Protein AF-A0A9D1QCT9-F1 (afdb_monomer)

Organism: NCBI:txid2838745

Solvent-accessible surface area (backbone atoms only — not comparable to full-atom values): 9697 Å² total; per-residue (Å²): 134,89,80,90,82,89,80,90,85,82,89,80,86,89,90,73,98,69,86,77,75,85,70,70,78,58,44,69,51,46,34,28,30,42,76,47,63,84,86,52,61,85,50,70,47,55,39,48,53,50,54,48,53,54,50,50,36,40,77,70,67,64,41,28,24,65,92,75,74,41,50,42,76,39,74,28,89,36,69,68,56,31,51,51,51,52,49,51,55,48,52,52,50,51,56,54,52,73,73,50,63,58,37,57,54,49,50,50,35,34,69,74,63,78,41,79,48,88,58,70,52,70,44,70,38,36,42,32,38,27,39,52,96,84,57,44,79,77,50,74,46,82,46,75,38,50,50,58,30,80,92,58,80,75,77,78,82,130

Radius of gyration: 25.36 Å; Cα contacts (8 Å, |Δi|>4): 209; chains: 1; bounding box: 91×31×54 Å

pLDDT: mean 81.99, std 21.11, range [30.98, 98.31]

Foldseek 3Di:
DDDDDDDDDDDDDDDDPDDDPPPVQFDKWWKWWAWACPPKDPDQQSVLLVVVLRVVCVVVVRTQDVVNVGIDMDGDNHPVRRVVVLVVVNVVSVVVVVPDQSQVVQLVCLVVVVTADDAWDKIKIKTFMFIDPVTDTDDIDIDMHTYGHPPDDDPDDD

Nearest PDB structures (foldseek):
  2iqi-assembly6_F  TM=5.804E-01  e=1.315E+00  Xanthomonas campestris pv. campestris
  2iqi-assembly8_H  TM=5.805E-01  e=2.018E+00  Xanthomonas campestris pv. campestris
  4j3o-assembly1_C  TM=3.193E-01  e=2.424E+00  Escherichia coli K-12
  8tbq-assembly2_Q  TM=4.579E-01  e=9.891E+00  Homo sapiens

Mean predicted aligned error: 10.73 Å

Structure (mmCIF, N/CA/C/O backbone):
data_AF-A0A9D1QCT9-F1
#
_entry.id   AF-A0A9D1QCT9-F1
#
loop_
_atom_site.group_PDB
_atom_site.id
_atom_site.type_symbol
_atom_site.label_atom_id
_atom_site.label_alt_id
_atom_site.label_comp_id
_atom_site.label_asym_id
_atom_site.label_entity_id
_atom_site.label_seq_id
_atom_site.pdbx_PDB_ins_code
_atom_site.Cartn_x
_atom_site.Cartn_y
_atom_site.Cartn_z
_atom_site.occupancy
_atom_site.B_iso_or_equiv
_atom_site.auth_seq_id
_atom_site.auth_comp_id
_atom_site.auth_asym_id
_atom_site.auth_atom_id
_atom_site.pdbx_PDB_model_num
ATOM 1 N N . MET A 1 1 ? 66.673 3.197 2.186 1.00 30.98 1 MET A N 1
ATOM 2 C CA . MET A 1 1 ? 66.710 3.596 0.761 1.00 30.98 1 MET A CA 1
ATOM 3 C C . MET A 1 1 ? 65.903 2.597 -0.054 1.00 30.98 1 MET A C 1
ATOM 5 O O . MET A 1 1 ? 66.243 1.434 0.039 1.00 30.98 1 MET A O 1
ATOM 9 N N . LYS A 1 2 ? 64.923 3.092 -0.838 1.00 32.22 2 LYS A N 1
ATOM 10 C CA . LYS A 1 2 ? 64.609 2.729 -2.246 1.00 32.22 2 LYS A CA 1
ATOM 11 C C . LYS A 1 2 ? 64.247 1.251 -2.549 1.00 32.22 2 LYS A C 1
ATOM 13 O O . LYS A 1 2 ? 64.941 0.361 -2.115 1.00 32.22 2 LYS A O 1
ATOM 18 N N . LYS A 1 3 ? 63.276 0.882 -3.387 1.00 34.78 3 LYS A N 1
ATOM 19 C CA . LYS A 1 3 ? 62.331 1.551 -4.297 1.00 34.78 3 LYS A CA 1
ATOM 20 C C . LYS A 1 3 ? 61.367 0.451 -4.797 1.00 34.78 3 LYS A C 1
ATOM 22 O O . LYS A 1 3 ? 61.758 -0.706 -4.889 1.00 34.78 3 LYS A O 1
ATOM 27 N N . LYS A 1 4 ? 60.147 0.852 -5.161 1.00 46.12 4 LYS A N 1
ATOM 28 C CA . LYS A 1 4 ? 59.175 0.102 -5.978 1.00 46.12 4 LYS A CA 1
ATOM 29 C C . LYS A 1 4 ? 59.805 -0.384 -7.296 1.00 46.12 4 LYS A C 1
ATOM 31 O O . LYS A 1 4 ? 60.599 0.378 -7.846 1.00 46.12 4 LYS A O 1
ATOM 36 N N . LEU A 1 5 ? 59.355 -1.515 -7.856 1.00 38.47 5 LEU A N 1
ATOM 37 C CA . LEU A 1 5 ? 59.224 -1.678 -9.314 1.00 38.47 5 LEU A CA 1
ATOM 38 C C . LEU A 1 5 ? 58.356 -2.881 -9.730 1.00 38.47 5 LEU A C 1
ATOM 40 O O . LEU A 1 5 ? 58.541 -4.002 -9.271 1.00 38.47 5 LEU A O 1
ATOM 44 N N . LEU A 1 6 ? 57.409 -2.552 -10.608 1.00 43.53 6 LEU A N 1
ATOM 45 C CA . LEU A 1 6 ? 56.547 -3.380 -11.450 1.00 43.53 6 LEU A CA 1
ATOM 46 C C . LEU A 1 6 ? 57.363 -4.266 -12.415 1.00 43.53 6 LEU A C 1
ATOM 48 O O . LEU A 1 6 ? 58.373 -3.807 -12.944 1.00 43.53 6 LEU A O 1
ATOM 52 N N . ALA A 1 7 ? 56.837 -5.444 -12.756 1.00 35.84 7 ALA A N 1
ATOM 53 C CA . ALA A 1 7 ? 57.102 -6.152 -14.016 1.00 35.84 7 ALA A CA 1
ATOM 54 C C . ALA A 1 7 ? 55.835 -6.965 -14.358 1.00 35.84 7 ALA A C 1
ATOM 56 O O . ALA A 1 7 ? 55.437 -7.832 -13.589 1.00 35.84 7 ALA A O 1
ATOM 57 N N . CYS A 1 8 ? 54.996 -6.509 -15.291 1.00 33.91 8 CYS A N 1
ATOM 58 C CA . CYS A 1 8 ? 55.047 -6.814 -16.729 1.00 33.91 8 CYS A CA 1
ATOM 59 C C . CYS A 1 8 ? 54.945 -8.316 -17.041 1.00 33.91 8 CYS A C 1
ATOM 61 O O . CYS A 1 8 ? 55.959 -8.999 -17.117 1.00 33.91 8 CYS A O 1
ATOM 63 N N . PHE A 1 9 ? 53.726 -8.782 -17.333 1.00 32.72 9 PHE A N 1
ATOM 64 C CA . PHE A 1 9 ? 53.500 -9.907 -18.240 1.00 32.72 9 PHE A CA 1
ATOM 65 C C . PHE A 1 9 ? 52.564 -9.447 -19.359 1.00 32.72 9 PHE A C 1
ATOM 67 O O . PHE A 1 9 ? 51.383 -9.191 -19.151 1.00 32.72 9 PHE A O 1
ATOM 74 N N . ALA A 1 10 ? 53.142 -9.317 -20.545 1.00 44.34 10 ALA A N 1
ATOM 75 C CA . ALA A 1 10 ? 52.457 -9.407 -21.824 1.00 44.34 10 ALA A CA 1
ATOM 76 C C . ALA A 1 10 ? 53.077 -10.598 -22.576 1.00 44.34 10 ALA A C 1
ATOM 78 O O . ALA A 1 10 ? 54.165 -11.025 -22.189 1.00 44.34 10 ALA A O 1
ATOM 79 N N . VAL A 1 11 ? 52.413 -11.046 -23.655 1.00 40.91 11 VAL A N 1
ATOM 80 C CA . VAL A 1 11 ? 52.647 -12.244 -24.509 1.00 40.91 11 VAL A CA 1
ATOM 81 C C . VAL A 1 11 ? 51.654 -13.354 -24.116 1.00 40.91 11 VAL A C 1
ATOM 83 O O . VAL A 1 11 ? 51.712 -13.842 -22.999 1.00 40.91 11 VAL A O 1
ATOM 86 N N . MET A 1 12 ? 50.677 -13.801 -24.916 1.00 33.66 12 MET A N 1
ATOM 87 C CA . MET A 1 12 ? 50.464 -13.835 -26.377 1.00 33.66 12 MET A CA 1
ATOM 88 C C . MET A 1 12 ? 48.969 -14.192 -26.591 1.00 33.66 12 MET A C 1
ATOM 90 O O . MET A 1 12 ? 48.468 -15.096 -25.934 1.00 33.66 12 MET A O 1
ATOM 94 N N . ALA A 1 13 ? 48.155 -13.399 -27.285 1.00 35.94 13 ALA A N 1
ATOM 95 C CA . ALA A 1 13 ? 47.870 -13.460 -28.725 1.00 35.94 13 ALA A CA 1
ATOM 96 C C . ALA A 1 13 ? 47.306 -14.801 -29.266 1.00 35.94 13 ALA A C 1
ATOM 98 O O . ALA A 1 13 ? 48.028 -15.776 -29.433 1.00 35.94 13 ALA A O 1
ATOM 99 N N . ALA A 1 14 ? 46.031 -14.714 -29.671 1.00 40.56 14 ALA A N 1
ATOM 100 C CA . ALA A 1 14 ? 45.407 -15.343 -30.840 1.00 40.56 14 ALA A CA 1
ATOM 101 C C . ALA A 1 14 ? 45.146 -16.862 -30.844 1.00 40.56 14 ALA A C 1
ATOM 103 O O . ALA A 1 14 ? 45.869 -17.623 -31.473 1.00 40.56 14 ALA A O 1
ATOM 104 N N . ALA A 1 15 ? 43.990 -17.260 -30.302 1.00 33.75 15 ALA A N 1
ATOM 105 C CA . ALA A 1 15 ? 43.112 -18.254 -30.931 1.00 33.75 15 ALA A CA 1
ATOM 106 C C . ALA A 1 15 ? 41.737 -18.238 -30.249 1.00 33.75 15 ALA A C 1
ATOM 108 O O . ALA A 1 15 ? 41.527 -18.966 -29.289 1.00 33.75 15 ALA A O 1
ATOM 109 N N . LEU A 1 16 ? 40.843 -17.362 -30.718 1.00 39.84 16 LEU A N 1
ATOM 110 C CA . LEU A 1 16 ? 39.387 -17.569 -30.829 1.00 39.84 16 LEU A CA 1
ATOM 111 C C . LEU A 1 16 ? 38.739 -16.249 -31.278 1.00 39.84 16 LEU A C 1
ATOM 113 O O . LEU A 1 16 ? 37.996 -15.595 -30.556 1.00 39.84 16 LEU A O 1
ATOM 117 N N . PHE A 1 17 ? 39.017 -15.855 -32.524 1.00 43.25 17 PHE A N 1
ATOM 118 C CA . PHE A 1 17 ? 38.023 -15.109 -33.294 1.00 43.25 17 PHE A CA 1
ATOM 119 C C . PHE A 1 17 ? 36.908 -16.100 -33.630 1.00 43.25 17 PHE A C 1
ATOM 121 O O . PHE A 1 17 ? 36.942 -16.781 -34.650 1.00 43.25 17 PHE A O 1
ATOM 128 N N . GL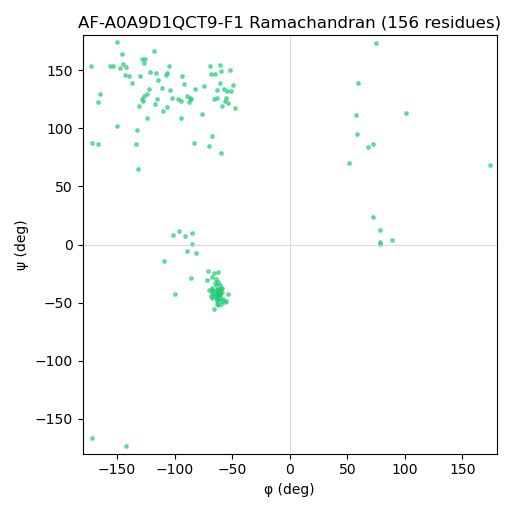Y A 1 18 ? 35.979 -16.253 -32.694 1.00 40.38 18 GLY A N 1
ATOM 129 C CA . GLY A 1 18 ? 34.886 -17.203 -32.785 1.00 40.38 18 GLY A CA 1
ATOM 130 C C . GLY A 1 18 ? 33.905 -16.981 -31.647 1.00 40.38 18 GLY A C 1
ATOM 131 O O . GLY A 1 18 ? 34.013 -17.626 -30.616 1.00 40.38 18 GLY A O 1
ATOM 132 N N . MET A 1 19 ? 32.944 -16.086 -31.884 1.00 42.50 19 MET A N 1
ATOM 133 C CA . MET A 1 19 ? 31.673 -15.983 -31.160 1.00 42.50 19 MET A CA 1
ATOM 134 C C . MET A 1 19 ? 31.737 -15.530 -29.692 1.00 42.50 19 MET A C 1
ATOM 136 O O . MET A 1 19 ? 31.564 -16.320 -28.776 1.00 42.50 19 MET A O 1
ATOM 140 N N . THR A 1 20 ? 31.779 -14.219 -29.473 1.00 47.72 20 THR A N 1
ATOM 141 C CA . THR A 1 20 ? 30.916 -13.612 -28.451 1.00 47.72 20 THR A CA 1
ATOM 142 C C . THR A 1 20 ? 30.290 -12.401 -29.110 1.00 47.72 20 THR A C 1
ATOM 144 O O . THR A 1 20 ? 30.947 -11.375 -29.285 1.00 47.72 20 THR A O 1
ATOM 147 N N . GLY A 1 21 ? 29.053 -12.549 -29.589 1.00 41.56 21 GLY A N 1
ATOM 148 C CA . GLY A 1 21 ? 28.268 -11.386 -29.967 1.00 41.56 21 GLY A CA 1
ATOM 149 C C . GLY A 1 21 ? 28.334 -10.385 -28.821 1.00 41.56 21 GLY A C 1
ATOM 150 O O . GLY A 1 21 ? 28.254 -10.782 -27.657 1.00 41.56 21 GLY A O 1
ATOM 151 N N . CYS A 1 22 ? 28.510 -9.106 -29.143 1.00 49.75 22 CYS A N 1
ATOM 152 C CA . CYS A 1 22 ? 28.081 -8.038 -28.258 1.00 49.75 22 CYS A CA 1
ATOM 153 C C . CYS A 1 22 ? 26.571 -8.212 -28.079 1.00 49.75 22 CYS A C 1
ATOM 155 O O . CYS A 1 22 ? 25.776 -7.565 -28.750 1.00 49.75 22 CYS A O 1
ATOM 157 N N . SER A 1 23 ? 26.164 -9.152 -27.231 1.00 50.69 23 SER A N 1
ATOM 158 C CA . SER A 1 23 ? 24.924 -8.980 -26.515 1.00 50.69 23 SER A CA 1
ATOM 159 C C . SER A 1 23 ? 25.256 -7.815 -25.599 1.00 50.69 23 SER A C 1
ATOM 161 O O . SER A 1 23 ? 25.928 -8.005 -24.589 1.00 50.69 23 SER A O 1
ATOM 163 N N . GLU A 1 24 ? 24.949 -6.593 -26.041 1.00 60.81 24 GLU A N 1
ATOM 164 C CA . GLU A 1 24 ? 24.846 -5.478 -25.109 1.00 60.81 24 GLU A CA 1
ATOM 165 C C . GLU A 1 24 ? 23.984 -6.002 -23.961 1.00 60.81 24 GLU A C 1
ATOM 167 O O . GLU A 1 24 ? 22.868 -6.482 -24.194 1.00 60.81 24 GLU A O 1
ATOM 172 N N . GLU A 1 25 ? 24.554 -6.058 -22.754 1.00 66.38 25 GLU A N 1
ATOM 173 C CA . GLU A 1 25 ? 23.761 -6.367 -21.572 1.00 66.38 25 GLU A CA 1
ATOM 174 C C . GLU A 1 25 ? 22.608 -5.374 -21.566 1.00 66.38 25 GLU A C 1
ATOM 176 O O . GLU A 1 25 ? 22.813 -4.157 -21.622 1.00 66.38 25 GLU A O 1
ATOM 181 N N . LYS A 1 26 ? 21.388 -5.902 -21.586 1.00 73.19 26 LYS A N 1
ATOM 182 C CA . LYS A 1 26 ? 20.205 -5.062 -21.555 1.00 73.19 26 LYS A CA 1
ATOM 183 C C . LYS A 1 26 ? 20.222 -4.249 -20.263 1.00 73.19 26 LYS A C 1
ATOM 185 O O . LYS A 1 26 ? 20.547 -4.793 -19.203 1.00 73.19 26 LYS A O 1
ATOM 190 N N . PRO A 1 27 ? 19.858 -2.962 -20.311 1.00 83.31 27 PRO A N 1
ATOM 191 C CA . PRO A 1 27 ? 19.785 -2.165 -19.103 1.00 83.31 27 PRO A CA 1
ATOM 192 C C . PRO A 1 27 ? 18.722 -2.732 -18.160 1.00 83.31 27 PRO A C 1
ATOM 194 O O . PRO A 1 27 ? 17.582 -3.002 -18.555 1.00 83.31 27 PRO A O 1
ATOM 197 N N . PHE A 1 28 ? 19.094 -2.868 -16.888 1.00 86.56 28 PHE A N 1
ATOM 198 C CA . PHE A 1 28 ? 18.186 -3.253 -15.815 1.00 86.56 28 PHE A CA 1
ATOM 199 C C . PHE A 1 28 ? 17.831 -2.050 -14.936 1.00 86.56 28 PHE A C 1
ATOM 201 O O . PHE A 1 28 ? 18.582 -1.080 -14.819 1.00 86.56 28 PHE A O 1
ATOM 208 N N . SER A 1 29 ? 16.667 -2.098 -14.298 1.00 90.75 29 SER A N 1
ATOM 209 C CA . SER A 1 29 ? 16.233 -1.101 -13.319 1.00 90.75 29 SER A CA 1
ATOM 210 C C . SER A 1 29 ? 15.462 -1.760 -12.178 1.00 90.75 29 SER A C 1
ATOM 212 O O . SER A 1 29 ? 14.769 -2.760 -12.370 1.00 90.75 29 SER A O 1
ATOM 214 N N . ILE A 1 30 ? 15.618 -1.202 -10.975 1.00 91.50 30 ILE A N 1
ATOM 215 C CA . ILE A 1 30 ? 14.953 -1.668 -9.754 1.00 91.50 30 ILE A CA 1
ATOM 216 C C . ILE A 1 30 ? 13.812 -0.709 -9.430 1.00 91.50 30 ILE A C 1
ATOM 218 O O . ILE A 1 30 ? 14.016 0.505 -9.401 1.00 91.50 30 ILE A O 1
ATOM 222 N N . TYR A 1 31 ? 12.642 -1.262 -9.135 1.00 93.81 31 TYR A N 1
ATOM 223 C CA . TYR A 1 31 ? 11.435 -0.533 -8.778 1.00 93.81 31 TYR A CA 1
ATOM 224 C C . TYR A 1 31 ? 10.838 -1.062 -7.483 1.00 93.81 31 TYR A C 1
ATOM 226 O O . TYR A 1 31 ? 11.109 -2.188 -7.054 1.00 93.81 31 TYR A O 1
ATOM 234 N N . GLN A 1 32 ? 10.009 -0.236 -6.857 1.00 94.12 32 GLN A N 1
ATOM 235 C CA . GLN A 1 32 ? 9.292 -0.593 -5.646 1.00 94.12 32 GLN A CA 1
ATOM 236 C C . GLN A 1 32 ? 7.852 -0.103 -5.719 1.00 94.12 32 GLN A C 1
ATOM 238 O O . GLN A 1 32 ? 7.596 1.018 -6.152 1.00 94.12 32 GLN A O 1
ATOM 243 N N . LEU A 1 33 ? 6.934 -0.941 -5.249 1.00 94.12 33 LEU A N 1
ATOM 244 C CA . LEU A 1 33 ? 5.567 -0.569 -4.914 1.00 94.12 33 LEU A CA 1
ATOM 245 C C . LEU A 1 33 ? 5.461 -0.553 -3.398 1.00 94.12 33 LEU A C 1
ATOM 247 O O . LEU A 1 33 ? 5.692 -1.582 -2.758 1.00 94.12 33 LEU A O 1
ATOM 251 N N . ALA A 1 34 ? 5.156 0.598 -2.814 1.00 92.38 34 ALA A N 1
ATOM 252 C CA . ALA A 1 34 ? 5.145 0.745 -1.366 1.00 92.38 34 ALA A CA 1
ATOM 253 C C . ALA A 1 34 ? 4.051 1.698 -0.897 1.00 92.38 34 ALA A C 1
ATOM 255 O O . ALA A 1 34 ? 3.607 2.577 -1.633 1.00 92.38 34 ALA A O 1
ATOM 256 N N . VAL A 1 35 ? 3.636 1.505 0.351 1.00 91.88 35 VAL A N 1
ATOM 257 C CA . VAL A 1 35 ? 2.781 2.452 1.058 1.00 91.88 35 VAL A CA 1
ATOM 258 C C . VAL A 1 35 ? 3.674 3.493 1.723 1.00 91.88 35 VAL A C 1
ATOM 260 O O . VAL A 1 35 ? 4.577 3.139 2.482 1.00 91.88 35 VAL A O 1
ATOM 263 N N . ASP A 1 36 ? 3.415 4.763 1.445 1.00 89.88 36 ASP A N 1
ATOM 264 C CA . ASP A 1 36 ? 4.011 5.882 2.154 1.00 89.88 36 ASP A CA 1
ATOM 265 C C . ASP A 1 36 ? 3.081 6.323 3.280 1.00 89.88 36 ASP A C 1
ATOM 267 O O . ASP A 1 36 ? 2.006 6.889 3.058 1.00 89.88 36 ASP A O 1
ATOM 271 N N . MET A 1 37 ? 3.521 6.028 4.496 1.00 82.25 37 MET A N 1
ATOM 272 C CA . MET A 1 37 ? 2.847 6.379 5.740 1.00 82.25 37 MET A CA 1
ATOM 273 C C . MET A 1 37 ? 3.484 7.593 6.423 1.00 82.25 37 MET A C 1
ATOM 275 O O . MET A 1 37 ? 3.138 7.914 7.562 1.00 82.25 37 MET A O 1
ATOM 279 N N . THR A 1 38 ? 4.431 8.269 5.762 1.00 79.94 38 THR A N 1
ATOM 280 C CA . THR A 1 38 ? 5.040 9.477 6.315 1.00 79.94 38 THR A CA 1
ATOM 281 C C . THR A 1 38 ? 3.974 10.563 6.472 1.00 79.94 38 THR A C 1
ATOM 283 O O . THR A 1 38 ? 3.223 10.879 5.554 1.00 79.94 38 THR A O 1
ATOM 286 N N . GLY A 1 39 ? 3.858 11.106 7.686 1.00 72.88 39 GLY A N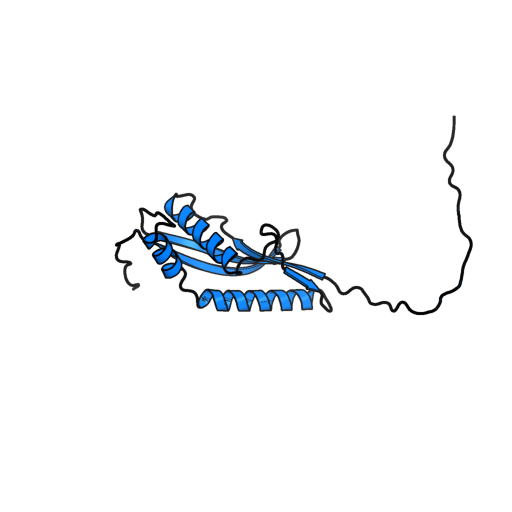 1
ATOM 287 C CA . GLY A 1 39 ? 2.842 12.110 8.016 1.00 72.88 39 GLY A CA 1
ATOM 288 C C . GLY A 1 39 ? 1.502 11.558 8.513 1.00 72.88 39 GLY A C 1
ATOM 289 O O . GLY A 1 39 ? 0.607 12.358 8.787 1.00 72.88 39 GLY A O 1
ATOM 290 N N . LEU A 1 40 ? 1.352 10.239 8.690 1.00 82.31 40 LEU A N 1
ATOM 291 C CA . LEU A 1 40 ? 0.204 9.700 9.423 1.00 82.31 40 LEU A CA 1
ATOM 292 C C . LEU A 1 40 ? 0.234 10.120 10.897 1.00 82.31 40 LEU A C 1
ATOM 294 O O . LEU A 1 40 ? 1.293 10.276 11.508 1.00 82.31 40 LEU A O 1
ATOM 298 N N . SER A 1 41 ? -0.962 10.305 11.462 1.00 79.25 41 SER A 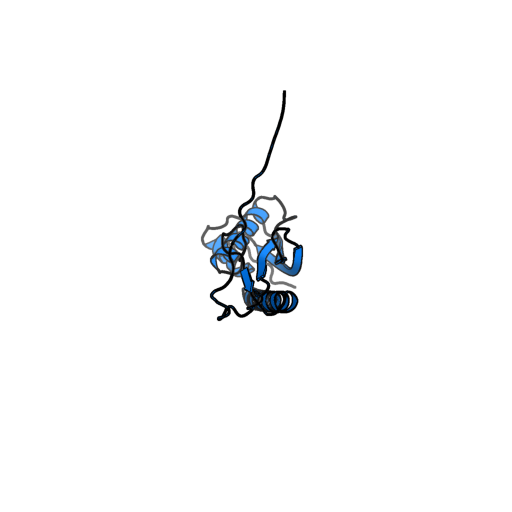N 1
ATOM 299 C CA . SER A 1 41 ? -1.132 10.590 12.886 1.00 79.25 41 SER A CA 1
ATOM 300 C C . SER A 1 41 ? -0.504 9.484 13.730 1.00 79.25 41 SER A C 1
ATOM 302 O O . SER A 1 41 ? -0.767 8.307 13.502 1.00 79.25 41 SER A O 1
ATOM 304 N N . THR A 1 42 ? 0.263 9.873 14.747 1.00 82.44 42 THR A N 1
ATOM 305 C CA . THR A 1 42 ? 0.844 8.950 15.732 1.00 82.44 42 THR A CA 1
ATOM 306 C C . THR A 1 42 ? -0.122 8.625 16.874 1.00 82.44 42 THR A C 1
ATOM 308 O O . THR A 1 42 ? 0.305 8.094 17.895 1.00 82.44 42 THR A O 1
ATOM 311 N N . ALA A 1 43 ? -1.397 9.015 16.764 1.00 88.69 43 ALA A N 1
ATOM 312 C CA . ALA A 1 43 ? -2.421 8.603 17.717 1.00 88.69 43 ALA A CA 1
ATOM 313 C C . ALA A 1 43 ? -2.692 7.096 17.586 1.00 88.69 43 ALA A C 1
ATOM 315 O O . ALA A 1 43 ? -2.633 6.554 16.481 1.00 88.69 43 ALA A O 1
ATOM 316 N N . ASP A 1 44 ? -3.020 6.450 18.706 1.00 92.06 44 ASP A N 1
ATOM 317 C CA . ASP A 1 44 ? -3.080 4.986 18.807 1.00 92.06 44 ASP A CA 1
ATOM 318 C C . ASP A 1 44 ? -4.017 4.351 17.765 1.00 92.06 44 ASP A C 1
ATOM 320 O O . ASP A 1 44 ? -3.597 3.452 17.037 1.00 92.06 44 ASP A O 1
ATOM 324 N N . ASP A 1 45 ? -5.248 4.859 17.625 1.00 95.12 45 ASP A N 1
ATOM 325 C CA . ASP A 1 45 ? -6.239 4.304 16.692 1.00 95.12 45 ASP A CA 1
ATOM 326 C C . ASP A 1 45 ? -5.825 4.458 15.206 1.00 95.12 45 ASP A C 1
ATOM 328 O O . ASP A 1 45 ? -5.729 3.436 14.518 1.00 95.12 45 ASP A O 1
ATOM 332 N N . PRO A 1 46 ? -5.515 5.669 14.675 1.00 93.62 46 PRO A N 1
ATOM 333 C CA . PRO A 1 46 ? -4.981 5.816 13.318 1.00 93.62 46 PRO A CA 1
ATOM 334 C C . PRO A 1 46 ? -3.744 4.959 13.051 1.00 93.62 46 PRO A C 1
ATOM 336 O O . PRO A 1 46 ? -3.637 4.357 11.984 1.00 93.62 46 PRO A O 1
ATOM 339 N N . GLN A 1 47 ? -2.811 4.892 14.005 1.00 93.19 47 GLN A N 1
ATOM 340 C CA . GLN A 1 47 ? -1.573 4.139 13.841 1.00 93.19 47 GLN A CA 1
ATOM 341 C C . GLN A 1 47 ? -1.836 2.628 13.785 1.00 93.19 47 GLN A C 1
ATOM 343 O O . GLN A 1 47 ? -1.223 1.933 12.971 1.00 93.19 47 GLN A O 1
ATOM 348 N N . ALA A 1 48 ? -2.752 2.112 14.611 1.00 94.75 48 ALA A N 1
ATOM 349 C CA . ALA A 1 48 ? -3.152 0.708 14.592 1.00 94.75 48 ALA A CA 1
ATOM 350 C C . ALA A 1 48 ? -3.795 0.326 13.251 1.00 94.75 48 ALA A C 1
ATOM 352 O O . ALA A 1 48 ? -3.389 -0.659 12.630 1.00 94.75 48 ALA A O 1
ATOM 353 N N . VAL A 1 49 ? -4.732 1.146 12.764 1.00 96.25 49 VAL A N 1
ATOM 354 C CA . VAL A 1 49 ? -5.391 0.937 11.464 1.00 96.25 49 VAL A CA 1
ATOM 355 C C . VAL A 1 49 ? -4.380 1.019 10.322 1.00 96.25 49 VAL A C 1
ATOM 357 O O . VAL A 1 49 ? -4.380 0.171 9.432 1.00 96.25 49 VAL A O 1
ATOM 360 N N . ALA A 1 50 ? -3.473 1.994 10.362 1.00 95.06 50 ALA A N 1
ATOM 361 C CA . ALA A 1 50 ? -2.427 2.156 9.363 1.00 95.06 50 ALA A CA 1
ATOM 362 C C . ALA A 1 50 ? -1.514 0.923 9.280 1.00 95.06 50 ALA A C 1
ATOM 364 O O . ALA A 1 50 ? -1.335 0.344 8.206 1.00 95.06 50 ALA A O 1
ATOM 365 N N . ASN A 1 51 ? -0.994 0.471 10.421 1.00 93.75 51 ASN A N 1
ATOM 366 C CA . ASN A 1 51 ? -0.141 -0.714 10.483 1.00 93.75 51 ASN A CA 1
ATOM 367 C C . ASN A 1 51 ? -0.862 -1.957 9.946 1.00 93.75 51 ASN A C 1
ATOM 369 O O . ASN A 1 51 ? -0.264 -2.738 9.202 1.00 93.75 51 ASN A O 1
ATOM 373 N N . TYR A 1 52 ? -2.149 -2.115 10.276 1.00 96.44 52 TYR A N 1
ATOM 374 C CA . TYR A 1 52 ? -2.958 -3.215 9.765 1.00 96.44 52 TYR A CA 1
ATOM 375 C C . TYR A 1 52 ? -3.102 -3.166 8.244 1.00 96.44 52 TYR A C 1
ATOM 377 O O . TYR A 1 52 ? -2.785 -4.142 7.567 1.00 96.44 52 TYR A O 1
ATOM 385 N N . VAL A 1 53 ? -3.521 -2.024 7.688 1.00 96.44 53 VAL A N 1
ATOM 386 C CA . VAL A 1 53 ? -3.719 -1.868 6.240 1.00 96.44 53 VAL A CA 1
ATOM 387 C C . VAL A 1 53 ? -2.410 -2.093 5.480 1.00 96.44 53 VAL A C 1
ATOM 389 O O . VAL A 1 53 ? -2.406 -2.811 4.481 1.00 96.44 53 VAL A O 1
ATOM 392 N N . ALA A 1 54 ? -1.284 -1.561 5.965 1.00 93.19 54 ALA A N 1
ATOM 393 C CA . ALA A 1 54 ? 0.024 -1.790 5.351 1.00 93.19 54 ALA A CA 1
ATOM 394 C C . ALA A 1 54 ? 0.418 -3.279 5.363 1.00 93.19 54 ALA A C 1
ATOM 396 O O . ALA A 1 54 ? 0.882 -3.804 4.347 1.00 93.19 54 ALA A O 1
ATOM 397 N N . GLY A 1 55 ? 0.191 -3.975 6.482 1.00 93.88 55 GLY A N 1
ATOM 398 C CA . GLY A 1 55 ? 0.429 -5.415 6.602 1.00 93.88 55 GLY A CA 1
ATOM 399 C C . GLY A 1 55 ? -0.483 -6.242 5.695 1.00 93.88 55 GLY A C 1
ATOM 400 O O . GLY A 1 55 ? -0.017 -7.143 4.998 1.00 93.88 55 GLY A O 1
ATOM 401 N N . TRP A 1 56 ? -1.769 -5.898 5.630 1.00 96.62 56 TRP A N 1
ATOM 402 C CA . TRP A 1 56 ? -2.727 -6.530 4.728 1.00 96.62 56 TRP A CA 1
ATOM 403 C C . TRP A 1 56 ? -2.316 -6.341 3.262 1.00 96.62 56 TRP A C 1
ATOM 405 O O . TRP A 1 56 ? -2.274 -7.313 2.506 1.00 96.62 56 TRP A O 1
ATOM 415 N N . MET A 1 57 ? -1.936 -5.122 2.864 1.00 95.44 57 MET A N 1
ATOM 416 C CA . MET A 1 57 ? -1.471 -4.825 1.505 1.00 95.44 57 MET A CA 1
ATOM 417 C C . MET A 1 57 ? -0.199 -5.602 1.153 1.00 95.44 57 MET A C 1
ATOM 419 O O . MET A 1 57 ? -0.066 -6.091 0.029 1.00 95.44 57 MET A O 1
ATOM 423 N N . LEU A 1 58 ? 0.722 -5.754 2.106 1.00 93.31 58 LEU A N 1
ATOM 424 C CA . LEU A 1 58 ? 1.914 -6.579 1.936 1.00 93.31 58 LEU A CA 1
ATOM 425 C C . LEU A 1 58 ? 1.557 -8.055 1.724 1.00 93.31 58 LEU A C 1
ATOM 427 O O . LEU A 1 58 ? 1.980 -8.649 0.733 1.00 93.31 58 LEU A O 1
ATOM 431 N N . ASN A 1 59 ? 0.727 -8.622 2.598 1.00 93.62 59 ASN A N 1
ATOM 432 C CA . ASN A 1 59 ? 0.342 -10.034 2.545 1.00 93.62 59 ASN A CA 1
ATOM 433 C C . ASN A 1 59 ? -0.489 -10.390 1.302 1.00 93.62 59 ASN A C 1
ATOM 435 O O . ASN A 1 59 ? -0.472 -11.537 0.863 1.00 93.62 59 ASN A O 1
ATOM 439 N N . ASN A 1 60 ? -1.178 -9.413 0.707 1.00 94.44 60 ASN A N 1
ATOM 440 C CA . ASN A 1 60 ? -1.968 -9.586 -0.516 1.00 94.44 60 ASN A CA 1
ATOM 441 C C . ASN A 1 60 ? -1.210 -9.181 -1.797 1.00 94.44 60 ASN A C 1
ATOM 443 O O . ASN A 1 60 ? -1.803 -9.079 -2.871 1.00 94.44 60 ASN A O 1
ATOM 447 N N . GLY A 1 61 ? 0.108 -8.962 -1.717 1.00 92.94 61 GLY A N 1
ATOM 448 C CA . GLY A 1 61 ? 0.953 -8.736 -2.894 1.00 92.94 61 GLY A CA 1
ATOM 449 C C . GLY A 1 61 ? 0.761 -7.372 -3.564 1.00 92.94 61 GLY A C 1
ATOM 450 O O . GLY A 1 61 ? 1.046 -7.224 -4.756 1.00 92.94 61 GLY A O 1
ATOM 451 N N . TYR A 1 62 ? 0.273 -6.375 -2.822 1.00 94.62 62 TYR A N 1
ATOM 452 C CA . TYR A 1 62 ? 0.244 -4.982 -3.268 1.00 94.62 62 TYR A CA 1
ATOM 453 C C . TYR A 1 62 ? 1.561 -4.260 -2.968 1.00 94.62 62 TYR A C 1
ATOM 455 O O . TYR A 1 62 ? 1.941 -3.361 -3.712 1.00 94.62 62 TYR A O 1
ATOM 463 N N . VAL A 1 63 ? 2.294 -4.654 -1.925 1.00 92.94 63 VAL A N 1
ATOM 464 C CA . VAL A 1 63 ? 3.623 -4.096 -1.624 1.00 92.94 63 VAL A CA 1
ATOM 465 C C . VAL A 1 63 ? 4.709 -5.010 -2.185 1.00 92.94 63 VAL A C 1
ATOM 467 O O . VAL A 1 63 ? 4.762 -6.197 -1.876 1.00 92.94 63 VAL A O 1
ATOM 470 N N . MET A 1 64 ? 5.591 -4.437 -2.999 1.00 91.12 64 MET A N 1
ATOM 471 C CA . MET A 1 64 ? 6.761 -5.086 -3.592 1.00 91.12 64 MET A CA 1
ATOM 472 C C . MET A 1 64 ? 7.943 -4.143 -3.401 1.00 91.12 64 MET A C 1
ATOM 474 O O . MET A 1 64 ? 8.200 -3.276 -4.234 1.00 91.12 64 MET A O 1
ATOM 478 N N . SER A 1 65 ? 8.607 -4.230 -2.253 1.00 83.56 65 SER A N 1
ATOM 479 C CA . SER A 1 65 ? 9.688 -3.317 -1.881 1.00 83.56 65 SER A CA 1
ATOM 480 C C . SER A 1 65 ? 10.952 -4.079 -1.506 1.00 83.56 65 SER A C 1
ATOM 482 O O . SER A 1 65 ? 10.901 -5.238 -1.084 1.00 83.56 65 SER A O 1
ATOM 484 N N . GLY A 1 66 ? 12.101 -3.406 -1.625 1.00 73.19 66 GLY A N 1
ATOM 485 C CA . GLY A 1 66 ? 13.3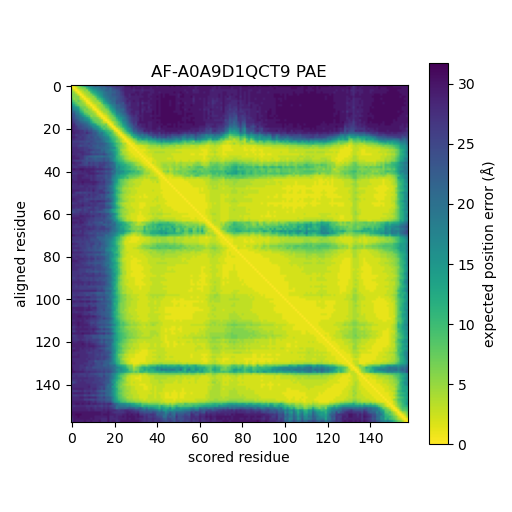84 -3.968 -1.198 1.00 73.19 66 GLY A CA 1
ATOM 486 C C . GLY A 1 66 ? 13.401 -4.282 0.300 1.00 73.19 66 GLY A C 1
ATOM 487 O O . GLY A 1 66 ? 13.934 -5.310 0.707 1.00 73.19 66 GLY A O 1
ATOM 488 N N . ASN A 1 67 ? 12.729 -3.456 1.108 1.00 70.94 67 ASN A N 1
ATOM 489 C CA . ASN A 1 67 ? 12.607 -3.647 2.558 1.00 70.94 67 ASN A CA 1
ATOM 490 C C . ASN A 1 67 ? 11.761 -4.874 2.932 1.00 70.94 67 ASN A C 1
ATOM 492 O O . ASN A 1 67 ? 11.978 -5.466 3.983 1.00 70.94 67 ASN A O 1
ATOM 496 N N . ALA A 1 68 ? 10.820 -5.265 2.071 1.00 68.50 68 ALA A N 1
ATOM 497 C CA . ALA A 1 68 ? 10.018 -6.477 2.222 1.00 68.50 68 ALA A CA 1
ATOM 498 C C . ALA A 1 68 ? 10.646 -7.709 1.537 1.00 68.50 68 ALA A C 1
ATOM 500 O O . ALA A 1 68 ? 10.008 -8.755 1.443 1.00 68.50 68 ALA A O 1
ATOM 501 N N . GLY A 1 69 ? 11.878 -7.589 1.028 1.00 69.38 69 GLY A N 1
ATOM 502 C CA . GLY A 1 69 ? 12.613 -8.674 0.373 1.00 69.38 69 GLY A CA 1
ATOM 503 C C . GLY A 1 69 ? 12.202 -8.964 -1.073 1.00 69.38 69 GLY A C 1
ATOM 504 O O . GLY A 1 69 ? 12.780 -9.861 -1.678 1.00 69.38 69 GLY A O 1
ATOM 505 N N . ASN A 1 70 ? 11.262 -8.202 -1.644 1.00 77.75 70 ASN A N 1
ATOM 506 C CA . ASN A 1 70 ? 10.698 -8.445 -2.976 1.00 77.75 70 ASN A CA 1
ATOM 507 C C . ASN A 1 70 ? 10.684 -7.162 -3.831 1.00 77.75 70 ASN A C 1
ATOM 509 O O . ASN A 1 70 ? 9.605 -6.649 -4.144 1.00 77.75 70 ASN A O 1
ATOM 513 N N . PRO A 1 71 ? 11.849 -6.591 -4.195 1.00 82.75 71 PRO A N 1
ATOM 514 C CA . PRO A 1 71 ? 11.885 -5.489 -5.147 1.00 82.75 71 PRO A CA 1
ATOM 515 C C . PRO A 1 71 ? 11.509 -5.976 -6.553 1.00 82.75 71 PRO A C 1
ATOM 517 O O . PRO A 1 71 ? 11.733 -7.132 -6.914 1.00 82.75 71 PRO A O 1
ATOM 520 N N . ILE A 1 72 ? 10.983 -5.073 -7.374 1.00 90.88 72 ILE A N 1
ATOM 521 C CA . ILE A 1 72 ? 10.696 -5.352 -8.781 1.00 90.88 72 ILE A CA 1
ATOM 522 C C . ILE A 1 72 ? 11.972 -5.098 -9.579 1.00 90.88 72 ILE A C 1
ATOM 524 O O . ILE A 1 72 ? 12.533 -4.006 -9.522 1.00 90.88 72 ILE A O 1
ATOM 528 N N . VAL A 1 73 ? 12.425 -6.087 -10.343 1.00 91.56 73 VAL A N 1
ATOM 529 C CA . VAL A 1 73 ? 13.574 -5.955 -11.247 1.00 91.56 73 VAL A CA 1
ATOM 530 C C . VAL A 1 73 ? 13.075 -6.119 -12.675 1.00 91.56 73 VAL A C 1
ATOM 532 O O . VAL A 1 73 ? 12.419 -7.111 -12.984 1.00 91.56 73 VAL A O 1
ATOM 535 N N . ILE A 1 74 ? 13.363 -5.140 -13.533 1.00 92.31 74 ILE A N 1
ATOM 536 C CA . ILE A 1 74 ? 12.963 -5.155 -14.944 1.00 92.31 74 ILE A CA 1
ATOM 537 C C . ILE A 1 74 ? 14.207 -4.994 -15.808 1.00 92.31 74 ILE A C 1
ATOM 539 O O . ILE A 1 74 ? 15.002 -4.080 -15.592 1.00 92.31 74 ILE A O 1
ATOM 543 N N . GLU A 1 75 ? 14.348 -5.884 -16.786 1.00 92.94 75 GLU A N 1
ATOM 544 C CA . GLU A 1 75 ? 15.381 -5.861 -17.818 1.00 92.94 75 GLU A CA 1
ATOM 545 C C . GLU A 1 75 ? 14.697 -5.699 -19.182 1.00 92.94 75 GLU A C 1
ATOM 547 O O . GLU A 1 75 ? 13.851 -6.508 -19.574 1.00 92.94 75 GLU A O 1
ATOM 552 N N . GLY A 1 76 ? 15.037 -4.635 -19.903 1.00 89.38 76 GLY A N 1
ATOM 553 C CA . GLY A 1 76 ? 14.341 -4.219 -21.121 1.00 89.38 76 GLY A CA 1
ATOM 554 C C . GLY A 1 76 ? 15.297 -3.692 -22.179 1.00 89.38 76 GLY A C 1
ATOM 555 O O . GLY A 1 76 ? 16.508 -3.809 -22.051 1.00 89.38 76 GLY A O 1
ATOM 556 N N . ALA A 1 77 ? 14.755 -3.163 -23.276 1.00 89.25 77 ALA A N 1
ATOM 557 C CA . ALA A 1 77 ? 15.582 -2.645 -24.369 1.00 89.25 77 ALA A CA 1
ATOM 558 C C . ALA A 1 77 ? 16.371 -1.393 -23.953 1.00 89.25 77 ALA A C 1
ATOM 560 O O . ALA A 1 77 ? 17.535 -1.246 -24.310 1.00 89.25 77 ALA A O 1
ATOM 561 N N . ASP A 1 78 ? 15.730 -0.521 -23.178 1.00 91.12 78 ASP A N 1
ATOM 562 C CA . ASP A 1 78 ? 16.293 0.695 -22.611 1.00 91.12 78 ASP A CA 1
ATOM 563 C C . ASP A 1 78 ? 15.608 1.028 -21.270 1.00 91.12 78 ASP A C 1
ATOM 565 O O . ASP A 1 78 ? 14.658 0.366 -20.839 1.00 91.12 78 ASP A O 1
ATOM 569 N N . GLU A 1 79 ? 16.106 2.059 -20.588 1.00 90.00 79 GLU A N 1
ATOM 570 C CA . GLU A 1 79 ? 15.565 2.516 -19.305 1.00 90.00 79 GLU A CA 1
ATOM 571 C C . GLU A 1 79 ? 14.110 3.013 -19.416 1.00 90.00 79 GLU A C 1
ATOM 573 O O . GLU A 1 79 ? 13.318 2.804 -18.496 1.00 90.00 79 GLU A O 1
ATOM 578 N N . ALA A 1 80 ? 13.725 3.602 -20.551 1.00 92.56 80 ALA A N 1
ATOM 579 C CA . ALA A 1 80 ? 12.362 4.082 -20.770 1.00 92.56 80 ALA A CA 1
ATOM 580 C C . ALA A 1 80 ? 11.369 2.915 -20.908 1.00 92.56 80 ALA A C 1
ATOM 582 O O . ALA A 1 80 ? 10.271 2.959 -20.351 1.00 92.56 80 ALA A O 1
ATOM 583 N N . ALA A 1 81 ? 11.765 1.835 -21.584 1.00 93.69 81 ALA A N 1
ATOM 584 C CA . ALA A 1 81 ? 10.990 0.605 -21.681 1.00 93.69 81 ALA A CA 1
ATOM 585 C C . ALA A 1 81 ? 10.833 -0.089 -20.317 1.00 93.69 81 ALA A C 1
ATOM 587 O O . ALA A 1 81 ? 9.798 -0.712 -20.054 1.00 93.69 81 ALA A O 1
ATOM 588 N N . ASN A 1 82 ? 11.832 0.013 -19.434 1.00 94.31 82 ASN A N 1
ATOM 589 C CA . ASN A 1 82 ? 11.726 -0.475 -18.057 1.00 94.31 82 ASN A CA 1
ATOM 590 C C . ASN A 1 82 ? 10.715 0.358 -17.255 1.00 94.31 82 ASN A C 1
ATOM 592 O O . ASN A 1 82 ? 9.830 -0.203 -16.604 1.00 94.31 82 ASN A O 1
ATOM 596 N N . ASP A 1 83 ? 10.788 1.687 -17.368 1.00 94.81 83 ASP A N 1
ATOM 597 C CA . ASP A 1 83 ? 9.881 2.617 -16.686 1.00 94.81 83 ASP A CA 1
ATOM 598 C C . ASP A 1 83 ? 8.428 2.431 -17.128 1.00 94.81 83 ASP A C 1
ATOM 600 O O . ASP A 1 83 ? 7.509 2.448 -16.303 1.00 94.81 83 ASP A O 1
ATOM 604 N N . GLU A 1 84 ? 8.201 2.190 -18.420 1.00 96.25 84 GLU A N 1
ATOM 605 C CA . GLU A 1 84 ? 6.867 1.927 -18.950 1.00 96.25 84 GLU A CA 1
ATOM 606 C C . GLU A 1 84 ? 6.291 0.611 -18.399 1.00 96.25 84 GLU A C 1
ATOM 608 O O . GLU A 1 84 ? 5.125 0.554 -17.997 1.00 96.25 84 GLU A O 1
ATOM 613 N N . GLN A 1 85 ? 7.106 -0.448 -18.326 1.00 96.50 85 GLN A N 1
ATOM 614 C CA . GLN A 1 85 ? 6.704 -1.728 -17.736 1.00 96.50 85 GLN A CA 1
ATOM 615 C C . GLN A 1 85 ? 6.362 -1.591 -16.247 1.00 96.50 85 GLN A C 1
ATOM 617 O O . GLN A 1 85 ? 5.304 -2.066 -15.825 1.00 96.50 85 GLN A O 1
ATOM 622 N N . ALA A 1 86 ? 7.201 -0.899 -15.471 1.00 96.19 86 ALA A N 1
ATOM 623 C CA . ALA A 1 86 ? 6.948 -0.625 -14.057 1.00 96.19 86 ALA A CA 1
ATOM 624 C C . ALA A 1 86 ? 5.661 0.191 -13.859 1.00 96.19 86 ALA A C 1
ATOM 626 O O . ALA A 1 86 ? 4.828 -0.139 -13.014 1.00 96.19 86 ALA A O 1
ATOM 627 N N . THR A 1 87 ? 5.450 1.204 -14.702 1.00 97.44 87 THR A N 1
ATOM 628 C CA . THR A 1 87 ? 4.242 2.039 -14.687 1.00 97.44 87 THR A CA 1
ATOM 629 C C . THR A 1 87 ? 2.983 1.230 -14.997 1.00 97.44 87 THR A C 1
ATOM 631 O O . THR A 1 87 ? 1.956 1.416 -14.344 1.00 97.44 87 THR A O 1
ATOM 634 N N . ARG A 1 88 ? 3.030 0.307 -15.969 1.00 98.12 88 ARG A N 1
ATOM 635 C CA . ARG A 1 88 ? 1.897 -0.589 -16.265 1.00 98.12 88 ARG A CA 1
ATOM 636 C C . ARG A 1 88 ? 1.579 -1.505 -15.086 1.00 98.12 88 ARG A C 1
ATOM 638 O O . ARG A 1 88 ? 0.411 -1.634 -14.729 1.00 98.12 88 ARG A O 1
ATOM 645 N N . LEU A 1 89 ? 2.598 -2.095 -14.459 1.00 96.38 89 LEU A N 1
ATOM 646 C CA . LEU A 1 89 ? 2.422 -2.921 -13.262 1.00 96.38 89 LEU A CA 1
ATOM 647 C C . LEU A 1 89 ? 1.774 -2.122 -12.120 1.00 96.38 89 LEU A C 1
ATOM 649 O O . LEU A 1 89 ? 0.776 -2.565 -11.553 1.00 96.38 89 LEU A O 1
ATOM 653 N N . TYR A 1 90 ? 2.291 -0.925 -11.834 1.00 97.69 90 TYR A N 1
ATOM 654 C CA . TYR A 1 90 ? 1.727 -0.011 -10.841 1.00 97.69 90 TYR A CA 1
ATOM 655 C C . TYR A 1 90 ? 0.256 0.321 -11.130 1.00 97.69 90 TYR A C 1
ATOM 657 O O . TYR A 1 90 ? -0.596 0.162 -10.259 1.00 97.69 90 TYR A O 1
ATOM 665 N N . LYS A 1 91 ? -0.075 0.714 -12.367 1.00 98.31 91 LYS A N 1
ATOM 666 C CA . LYS A 1 91 ? -1.455 1.048 -12.761 1.00 98.31 91 LYS A CA 1
ATOM 667 C C . LYS A 1 91 ? -2.408 -0.136 -12.618 1.00 98.31 91 LYS A C 1
ATOM 669 O O . LYS A 1 91 ? -3.538 0.058 -12.172 1.00 98.31 91 LYS A O 1
ATOM 674 N N . ASN A 1 92 ? -1.956 -1.348 -12.937 1.00 98.00 92 ASN A N 1
ATOM 675 C CA . ASN A 1 92 ? -2.741 -2.561 -12.715 1.00 98.00 92 ASN A CA 1
ATOM 676 C C . ASN A 1 92 ? -3.005 -2.776 -11.218 1.00 98.00 92 ASN A C 1
ATOM 678 O O . ASN A 1 92 ? -4.154 -2.967 -10.831 1.00 98.00 92 ASN A O 1
ATOM 682 N N . LYS A 1 93 ? -1.981 -2.639 -10.365 1.00 97.31 93 LYS A N 1
ATOM 683 C CA . LYS A 1 93 ? -2.130 -2.761 -8.905 1.00 97.31 93 LYS A CA 1
ATOM 684 C C . LYS A 1 93 ? -3.032 -1.687 -8.302 1.00 97.31 93 LYS A C 1
ATOM 686 O O . LYS A 1 93 ? -3.865 -2.004 -7.461 1.00 97.31 93 LYS A O 1
ATOM 691 N N . VAL A 1 94 ? -2.946 -0.444 -8.776 1.00 98.12 94 VAL A N 1
ATOM 692 C CA . VAL A 1 94 ? -3.890 0.623 -8.404 1.00 98.12 94 VAL A CA 1
ATOM 693 C C . VAL A 1 94 ? -5.314 0.274 -8.838 1.00 98.12 94 VAL A C 1
ATOM 695 O O . VAL A 1 94 ? -6.253 0.479 -8.074 1.00 98.12 94 VAL A O 1
ATOM 698 N N . SER A 1 95 ? -5.498 -0.264 -10.046 1.00 98.06 95 SER A N 1
ATOM 699 C CA . SER A 1 95 ? -6.818 -0.689 -10.520 1.00 98.06 95 SER A CA 1
ATOM 700 C C . SER A 1 95 ? -7.388 -1.835 -9.683 1.00 98.06 95 SER A C 1
ATOM 702 O O . SER A 1 95 ? -8.583 -1.842 -9.410 1.00 98.06 95 SER A O 1
ATOM 704 N N . GLU A 1 96 ? -6.555 -2.790 -9.267 1.00 97.62 96 GLU A N 1
ATOM 705 C CA . GLU A 1 96 ? -6.945 -3.854 -8.340 1.00 97.62 96 GLU A CA 1
ATOM 706 C C . GLU A 1 96 ? -7.343 -3.270 -6.976 1.00 97.62 96 GLU A C 1
ATOM 708 O O . GLU A 1 96 ? -8.429 -3.575 -6.491 1.00 97.62 96 GLU A O 1
ATOM 713 N N . LEU A 1 97 ? -6.524 -2.382 -6.396 1.00 96.31 97 LEU A N 1
ATOM 714 C CA . LEU A 1 97 ? -6.795 -1.732 -5.105 1.00 96.31 97 LEU A CA 1
ATOM 715 C C . LEU A 1 97 ? -8.093 -0.925 -5.103 1.00 96.31 97 LEU A C 1
ATOM 717 O O . LEU A 1 97 ? -8.826 -0.963 -4.124 1.00 96.31 97 LEU A O 1
ATOM 721 N N . LYS A 1 98 ? -8.421 -0.237 -6.201 1.00 96.31 98 LYS A N 1
ATOM 722 C CA . LYS A 1 98 ? -9.686 0.509 -6.335 1.00 96.31 98 LYS A CA 1
ATOM 723 C C . LYS A 1 98 ? -10.932 -0.373 -6.252 1.00 96.31 98 LYS A C 1
ATOM 725 O O . LYS A 1 98 ? -12.003 0.131 -5.935 1.00 96.31 98 LYS A O 1
ATOM 730 N N . ASN A 1 99 ? -10.800 -1.664 -6.551 1.00 96.81 99 ASN A N 1
ATOM 731 C CA . ASN A 1 99 ? -11.889 -2.631 -6.429 1.00 96.81 99 ASN A CA 1
ATOM 732 C C . ASN A 1 99 ? -11.944 -3.281 -5.035 1.00 96.81 99 ASN A C 1
ATOM 734 O O . ASN A 1 99 ? -12.871 -4.040 -4.755 1.00 96.81 99 ASN A O 1
ATOM 738 N N . VAL A 1 100 ? -10.971 -3.001 -4.162 1.00 97.19 100 VAL A N 1
ATOM 739 C CA . VAL A 1 100 ? -10.961 -3.456 -2.771 1.00 97.19 100 VAL A CA 1
ATOM 740 C C . VAL A 1 100 ? -11.682 -2.430 -1.907 1.00 97.19 100 VAL A C 1
ATOM 742 O O . VAL A 1 100 ? -11.332 -1.253 -1.885 1.00 97.19 100 VAL A O 1
ATOM 745 N N . ASN A 1 101 ? -12.657 -2.891 -1.127 1.00 97.62 101 ASN A N 1
ATOM 746 C CA . ASN A 1 101 ? -13.255 -2.075 -0.079 1.00 97.62 101 ASN A CA 1
ATOM 747 C C . ASN A 1 101 ? -12.380 -2.141 1.185 1.00 97.62 101 ASN A C 1
ATOM 749 O O . ASN A 1 101 ? -12.583 -3.003 2.041 1.00 97.62 101 ASN A O 1
ATOM 753 N N . LEU A 1 102 ? -11.378 -1.260 1.276 1.00 97.31 102 LEU A N 1
ATOM 754 C CA . LEU A 1 102 ? -10.449 -1.224 2.413 1.00 97.31 102 LEU A CA 1
ATOM 755 C C . LEU A 1 102 ? -11.140 -0.861 3.738 1.00 97.31 102 LEU A C 1
ATOM 757 O O . LEU A 1 102 ? -10.731 -1.370 4.779 1.00 97.31 102 LEU A O 1
ATOM 761 N N . ASP A 1 103 ? -12.219 -0.075 3.703 1.00 97.38 103 ASP A N 1
ATOM 762 C CA . ASP A 1 103 ? -13.037 0.213 4.890 1.00 97.38 103 ASP A CA 1
ATOM 763 C C . ASP A 1 103 ? -13.646 -1.082 5.442 1.00 97.38 103 ASP A C 1
ATOM 765 O O . ASP A 1 103 ? -13.595 -1.344 6.642 1.00 97.38 103 ASP 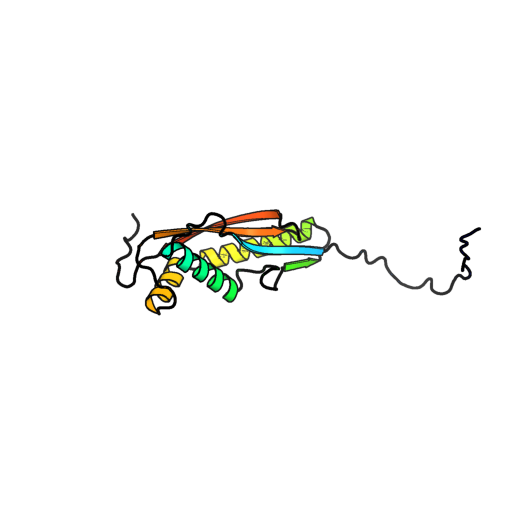A O 1
ATOM 769 N N . GLN A 1 104 ? -14.164 -1.944 4.559 1.00 97.44 104 GLN A N 1
ATOM 770 C CA . GLN A 1 104 ? -14.701 -3.247 4.953 1.00 97.44 104 GLN A CA 1
ATOM 771 C C . GLN A 1 104 ? -13.609 -4.200 5.454 1.00 97.44 104 GLN A C 1
ATOM 773 O O . GLN A 1 104 ? -13.852 -4.942 6.402 1.00 97.44 104 GLN A O 1
ATOM 778 N N . VAL A 1 105 ? -12.414 -4.176 4.851 1.00 98.00 105 VAL A N 1
ATOM 779 C CA . VAL A 1 105 ? -11.258 -4.956 5.329 1.00 98.00 105 VAL A CA 1
ATOM 780 C C . VAL A 1 105 ? -10.928 -4.582 6.776 1.00 98.00 105 VAL A C 1
ATOM 782 O O . VAL A 1 105 ? -10.798 -5.464 7.623 1.00 98.00 105 VAL A O 1
ATOM 785 N N . VAL A 1 106 ? -10.864 -3.283 7.084 1.00 98.12 106 VAL A N 1
ATOM 786 C CA . VAL A 1 106 ? -10.618 -2.795 8.448 1.00 98.12 106 VAL A CA 1
ATOM 787 C C . VAL A 1 106 ? -11.786 -3.116 9.382 1.00 98.12 106 VAL A C 1
ATOM 789 O O . VAL A 1 106 ? -11.560 -3.563 10.503 1.00 98.12 106 VAL A O 1
ATOM 792 N N . ALA A 1 107 ? -13.032 -2.949 8.937 1.00 97.38 107 ALA A N 1
ATOM 793 C CA . ALA A 1 107 ? -14.207 -3.263 9.749 1.00 97.38 107 ALA A CA 1
ATOM 794 C C . ALA A 1 107 ? -14.260 -4.748 10.151 1.00 97.38 107 ALA A C 1
ATOM 796 O O . ALA A 1 107 ? -14.578 -5.062 11.298 1.00 97.38 107 ALA A O 1
ATOM 797 N N . THR A 1 108 ? -13.916 -5.656 9.233 1.00 97.38 108 THR A N 1
ATOM 798 C CA . THR A 1 108 ? -13.800 -7.091 9.525 1.00 97.38 108 THR A CA 1
ATOM 799 C C . THR A 1 108 ? -12.680 -7.359 10.529 1.00 97.38 108 THR A C 1
ATOM 801 O O . THR A 1 108 ? -12.927 -8.019 11.532 1.00 97.38 108 THR A O 1
ATOM 804 N N . ALA A 1 109 ? -11.501 -6.761 10.343 1.00 98.00 109 ALA A N 1
ATOM 805 C CA . ALA A 1 109 ? -10.384 -6.895 11.280 1.00 98.00 109 ALA A CA 1
ATOM 806 C C . ALA A 1 109 ? -10.726 -6.422 12.703 1.00 98.00 109 ALA A C 1
ATOM 808 O O . ALA A 1 109 ? -10.303 -7.025 13.689 1.00 98.00 109 ALA A O 1
ATOM 809 N N . ILE A 1 110 ? -11.515 -5.350 12.821 1.00 97.19 110 ILE A N 1
ATOM 810 C CA . ILE A 1 110 ? -12.013 -4.848 14.107 1.00 97.19 110 ILE A CA 1
ATOM 811 C C . ILE A 1 110 ? -13.019 -5.826 14.722 1.00 97.19 110 ILE A C 1
ATOM 813 O O . ILE A 1 110 ? -12.948 -6.109 15.917 1.00 97.19 110 ILE A O 1
ATOM 817 N N . ALA A 1 111 ? -13.947 -6.360 13.924 1.00 95.81 111 ALA A N 1
ATOM 818 C CA . ALA A 1 111 ? -14.943 -7.321 14.394 1.00 95.81 111 ALA A CA 1
ATOM 819 C C . ALA A 1 111 ? -14.316 -8.643 14.870 1.00 95.81 111 ALA A C 1
ATOM 821 O O . ALA A 1 111 ? -14.793 -9.221 15.848 1.00 95.81 111 ALA A O 1
ATOM 822 N N . ASP A 1 112 ? -13.240 -9.073 14.211 1.00 96.38 112 ASP A N 1
ATOM 823 C CA . ASP A 1 112 ? -12.476 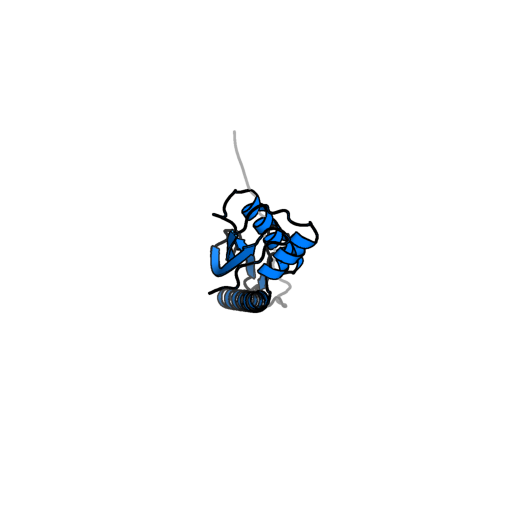-10.278 14.544 1.00 96.38 112 ASP A CA 1
ATOM 824 C C . ASP A 1 112 ? -11.476 -10.049 15.696 1.00 96.38 112 ASP A C 1
ATOM 826 O O . ASP A 1 112 ? -10.876 -10.997 16.206 1.00 96.38 112 ASP A O 1
ATOM 830 N N . GLY A 1 113 ? -11.311 -8.799 16.148 1.00 95.19 113 GLY A N 1
ATOM 831 C CA . GLY A 1 113 ? -10.408 -8.425 17.239 1.00 95.19 113 GLY A CA 1
ATOM 832 C C . GLY A 1 113 ? -8.928 -8.334 16.847 1.00 95.19 113 GLY A C 1
ATOM 833 O O . GLY A 1 113 ? -8.077 -8.234 17.729 1.00 95.19 113 GLY A O 1
ATOM 834 N N . GLU A 1 114 ? -8.603 -8.345 15.550 1.00 96.88 114 GLU A N 1
ATOM 835 C CA . GLU A 1 114 ? -7.236 -8.157 15.035 1.00 96.88 114 GLU A CA 1
ATOM 836 C C . GLU 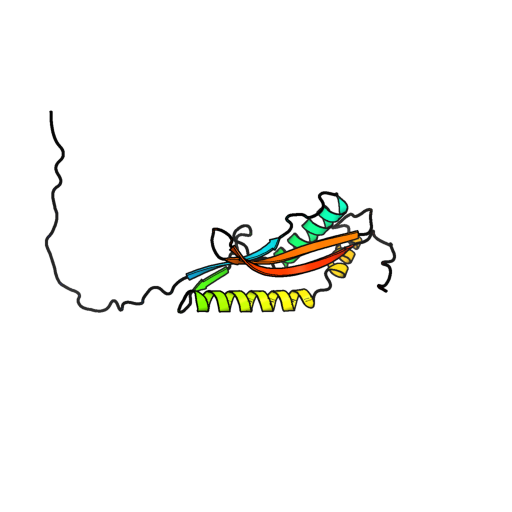A 1 114 ? -6.755 -6.707 15.193 1.00 96.88 114 GLU A C 1
ATOM 838 O O . GLU A 1 114 ? -5.564 -6.453 15.382 1.00 96.88 114 GLU A O 1
ATOM 843 N N . VAL A 1 115 ? -7.688 -5.753 15.137 1.00 96.62 115 VAL A N 1
ATOM 844 C CA . VAL A 1 115 ? -7.438 -4.322 15.337 1.00 96.62 115 VAL A CA 1
ATOM 845 C C . VAL A 1 115 ? -8.381 -3.802 16.413 1.00 96.62 115 VAL A C 1
ATOM 847 O O . VAL A 1 115 ? -9.592 -3.971 16.328 1.00 96.62 115 VAL A O 1
ATOM 850 N N . THR A 1 116 ? -7.841 -3.130 17.426 1.00 95.50 116 THR A N 1
ATOM 851 C CA . THR A 1 116 ? -8.653 -2.424 18.424 1.00 95.50 116 THR A CA 1
ATOM 852 C C . THR A 1 116 ? -8.636 -0.936 18.115 1.00 95.50 116 THR A C 1
ATOM 854 O O . THR A 1 116 ? -7.562 -0.351 18.010 1.00 95.50 116 THR A O 1
ATOM 857 N N . VAL A 1 117 ? -9.820 -0.334 17.998 1.00 95.81 117 VAL A N 1
ATOM 858 C CA . VAL A 1 117 ? -9.992 1.121 17.914 1.00 95.81 117 VAL A CA 1
ATOM 859 C C . VAL A 1 117 ? -11.054 1.582 18.905 1.00 95.81 117 VAL A C 1
ATOM 861 O O . VAL A 1 117 ? -12.039 0.882 19.147 1.00 95.81 117 VAL A O 1
ATOM 864 N N . THR A 1 118 ? -10.865 2.767 19.476 1.00 95.44 118 THR A N 1
ATOM 865 C CA . THR A 1 118 ? -11.783 3.374 20.457 1.00 95.44 118 THR A CA 1
ATOM 866 C C . THR A 1 118 ? -12.548 4.579 19.908 1.00 95.44 118 THR A C 1
ATOM 868 O O . THR A 1 118 ? -13.553 4.997 20.482 1.00 95.44 118 THR A O 1
ATOM 871 N N . THR A 1 119 ? -12.108 5.109 18.770 1.00 94.62 119 THR A N 1
ATOM 872 C CA . THR A 1 119 ? -12.651 6.287 18.096 1.00 94.62 119 THR A CA 1
ATOM 873 C C . THR A 1 119 ? -13.018 5.981 16.647 1.00 94.62 119 THR A C 1
ATOM 875 O O . THR A 1 119 ? -12.544 5.017 16.047 1.00 94.62 119 THR A O 1
ATOM 878 N N . THR A 1 120 ? -13.889 6.816 16.082 1.00 95.56 120 THR A N 1
ATOM 879 C CA . THR A 1 120 ? -14.179 6.847 14.645 1.00 95.56 120 THR A CA 1
ATOM 880 C C . THR A 1 120 ? -13.265 7.862 13.975 1.00 95.56 120 THR A C 1
ATOM 882 O O . THR A 1 120 ? -13.085 8.966 14.491 1.00 95.56 120 THR A O 1
ATOM 885 N N . GLY A 1 121 ? -12.723 7.520 12.812 1.00 94.75 121 GLY A N 1
ATOM 886 C CA . GLY A 1 121 ? -11.868 8.423 12.056 1.00 94.75 121 GLY A CA 1
ATOM 887 C C . GLY A 1 121 ? -11.525 7.898 10.671 1.00 94.75 121 GLY A C 1
ATOM 888 O O . GLY A 1 121 ? -12.120 6.937 10.179 1.00 94.75 121 GLY A O 1
ATOM 889 N N . SER A 1 122 ? -10.538 8.543 10.056 1.00 94.75 122 SER A N 1
ATOM 890 C CA . SER A 1 122 ? -10.014 8.160 8.748 1.00 94.75 122 SER A CA 1
ATOM 891 C C . SER A 1 122 ? -8.496 8.289 8.739 1.00 94.75 122 SER A C 1
ATOM 893 O O . SER A 1 122 ? -7.940 9.212 9.341 1.00 94.75 122 SER A O 1
ATOM 895 N N . ILE A 1 123 ? -7.828 7.394 8.019 1.00 94.88 123 ILE A N 1
ATOM 896 C CA . ILE A 1 123 ? -6.412 7.523 7.669 1.00 94.88 123 ILE A CA 1
ATOM 897 C C . ILE A 1 123 ? -6.267 7.870 6.189 1.00 94.88 123 ILE A C 1
ATOM 899 O O . ILE A 1 123 ? -7.069 7.438 5.361 1.00 94.88 123 ILE A O 1
ATOM 903 N N . TYR A 1 124 ? -5.230 8.643 5.868 1.00 93.56 124 TYR A N 1
ATOM 904 C CA . TYR A 1 124 ? -4.933 9.125 4.521 1.00 93.56 124 TYR A CA 1
ATOM 905 C C . TYR A 1 124 ? -3.466 8.848 4.218 1.00 93.56 124 TYR A C 1
ATOM 907 O O . TYR A 1 124 ? -2.590 9.348 4.920 1.00 93.56 124 TYR A O 1
ATOM 915 N N . PHE A 1 125 ? -3.187 8.048 3.196 1.00 93.81 125 PHE A N 1
ATOM 916 C CA . PHE A 1 125 ? -1.821 7.663 2.843 1.00 93.81 125 PHE A CA 1
ATOM 917 C C . PHE A 1 125 ? -1.672 7.511 1.332 1.00 93.81 125 PHE A C 1
ATOM 919 O O . PHE A 1 125 ? -2.665 7.416 0.607 1.00 93.81 125 PHE A O 1
ATOM 926 N N . SER A 1 126 ? -0.432 7.492 0.844 1.00 94.75 126 SER A N 1
ATOM 927 C CA . SER A 1 126 ? -0.173 7.296 -0.582 1.00 94.75 126 SER A CA 1
ATOM 928 C C . SER A 1 126 ? 0.403 5.911 -0.863 1.00 94.75 126 SER A C 1
ATOM 930 O O . SER A 1 126 ? 1.127 5.336 -0.054 1.00 94.75 126 SER A O 1
ATOM 932 N N . TYR A 1 127 ? 0.053 5.355 -2.015 1.00 95.75 127 TYR A N 1
ATOM 933 C CA . TYR A 1 127 ? 0.631 4.142 -2.573 1.00 95.75 127 TYR A CA 1
ATOM 934 C C . TYR A 1 127 ? 1.459 4.532 -3.795 1.00 95.75 127 TYR A C 1
ATOM 936 O O . TYR A 1 127 ? 0.915 5.070 -4.761 1.00 95.75 127 TYR A O 1
ATOM 944 N N . GLY A 1 128 ? 2.771 4.325 -3.724 1.00 95.25 128 GLY A N 1
ATOM 945 C CA . GLY A 1 128 ? 3.732 4.888 -4.667 1.00 95.25 128 GLY A CA 1
ATOM 946 C C . GLY A 1 128 ? 4.476 3.846 -5.492 1.00 95.25 128 GLY A C 1
ATOM 947 O O . GLY A 1 128 ? 4.786 2.751 -5.014 1.00 95.25 128 GLY A O 1
ATOM 948 N N . LEU A 1 129 ? 4.808 4.238 -6.723 1.00 96.31 129 LEU A N 1
ATOM 949 C CA . LEU A 1 129 ? 5.838 3.622 -7.551 1.00 96.31 129 LEU A CA 1
ATOM 950 C C . LEU A 1 129 ? 7.146 4.393 -7.372 1.00 96.31 129 LEU A C 1
ATOM 952 O O . LEU A 1 129 ? 7.210 5.592 -7.647 1.00 96.31 129 LEU A O 1
ATOM 956 N N . TYR A 1 130 ? 8.202 3.692 -6.977 1.00 93.62 130 TYR A N 1
ATOM 957 C CA . TYR A 1 130 ? 9.528 4.267 -6.772 1.00 93.62 130 TYR A CA 1
ATOM 958 C C . TYR A 1 130 ? 10.567 3.586 -7.654 1.00 93.62 130 TYR A C 1
ATOM 960 O O . TYR A 1 130 ? 10.485 2.381 -7.893 1.00 93.62 130 TYR A O 1
ATOM 968 N N . LYS A 1 131 ? 11.580 4.344 -8.075 1.00 92.56 131 LYS A N 1
ATOM 969 C CA . LYS A 1 131 ? 12.717 3.858 -8.862 1.00 92.56 131 LYS A CA 1
ATOM 970 C C . LYS A 1 131 ? 14.028 3.953 -8.095 1.00 92.56 131 LYS A C 1
ATOM 972 O O . LYS A 1 131 ? 14.309 4.953 -7.434 1.00 92.56 131 LYS A O 1
ATOM 977 N N . GLY A 1 132 ? 14.860 2.935 -8.279 1.00 83.25 132 GLY A N 1
ATOM 978 C CA . GLY A 1 132 ? 16.255 2.913 -7.867 1.00 83.25 132 GLY A CA 1
ATOM 979 C C . GLY A 1 132 ? 16.475 2.737 -6.365 1.00 83.25 132 GLY A C 1
ATOM 980 O O . GLY A 1 132 ? 15.551 2.747 -5.550 1.00 83.25 132 GLY A O 1
ATOM 981 N N . SER A 1 133 ? 17.748 2.583 -6.001 1.00 62.97 133 SER A N 1
ATOM 982 C CA . SER A 1 133 ? 18.214 2.463 -4.613 1.00 62.97 133 SER A CA 1
ATOM 983 C C . SER A 1 133 ? 18.123 3.778 -3.833 1.00 62.97 133 SER A C 1
ATOM 985 O O . SER A 1 133 ? 18.029 3.755 -2.611 1.00 62.97 133 SER A O 1
ATOM 987 N N . THR A 1 134 ? 18.111 4.917 -4.533 1.00 62.19 134 THR A N 1
ATOM 988 C CA . THR A 1 134 ? 17.884 6.255 -3.964 1.00 62.19 134 THR A CA 1
ATOM 989 C C . THR A 1 134 ? 16.400 6.608 -3.826 1.00 62.19 134 THR A C 1
ATOM 991 O O . THR A 1 134 ? 16.097 7.698 -3.357 1.00 62.19 134 THR A O 1
ATOM 994 N N . VAL A 1 135 ? 15.494 5.696 -4.215 1.00 74.38 135 VAL A N 1
ATOM 995 C CA . VAL A 1 135 ? 14.033 5.772 -4.040 1.00 74.38 135 VAL A CA 1
ATOM 996 C C . VAL A 1 135 ? 13.450 7.096 -4.548 1.00 74.38 135 VAL A C 1
ATOM 998 O O . VAL A 1 135 ? 13.003 7.949 -3.786 1.00 74.38 135 VAL A O 1
ATOM 1001 N N . SER A 1 136 ? 13.452 7.286 -5.867 1.00 88.12 136 SER A N 1
ATOM 1002 C CA . SER A 1 136 ? 12.771 8.423 -6.497 1.00 88.12 136 SER A CA 1
ATOM 1003 C C . SER A 1 136 ? 11.314 8.073 -6.778 1.00 88.12 136 SER A C 1
ATOM 1005 O O . SER A 1 136 ? 11.046 7.093 -7.472 1.00 88.12 136 SER A O 1
ATOM 1007 N N . LEU A 1 137 ? 10.377 8.861 -6.244 1.00 92.75 137 LEU A N 1
ATOM 1008 C CA . LEU A 1 137 ? 8.949 8.705 -6.529 1.00 92.75 137 LEU A CA 1
ATOM 1009 C C . LEU A 1 137 ? 8.678 9.011 -8.009 1.00 92.75 137 LEU A C 1
ATOM 1011 O O . LEU A 1 137 ? 9.031 10.086 -8.492 1.00 92.75 137 LEU A O 1
ATOM 1015 N N . MET A 1 138 ? 8.050 8.069 -8.708 1.00 95.06 138 MET A N 1
ATOM 1016 C CA . MET A 1 138 ? 7.642 8.217 -10.107 1.00 95.06 138 MET A CA 1
ATOM 1017 C C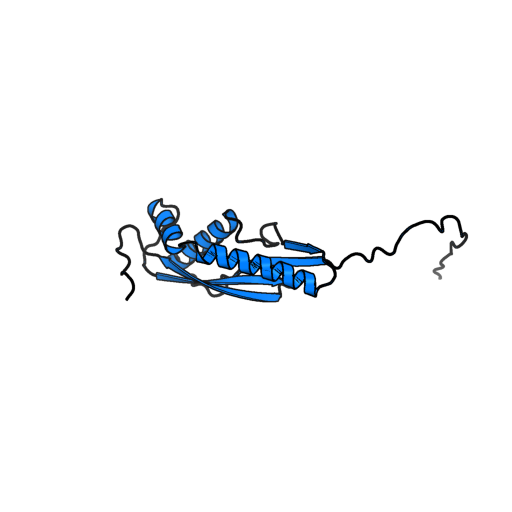 . MET A 1 138 ? 6.159 8.565 -10.238 1.00 95.06 138 MET A C 1
ATOM 1019 O O . MET A 1 138 ? 5.797 9.398 -11.062 1.00 95.06 138 MET A O 1
ATOM 1023 N N . ASP A 1 139 ? 5.305 7.906 -9.451 1.00 96.69 139 ASP A N 1
ATOM 1024 C CA . ASP A 1 139 ? 3.848 8.059 -9.492 1.00 96.69 139 ASP A CA 1
ATOM 1025 C C . ASP A 1 139 ? 3.250 7.660 -8.132 1.00 96.69 139 ASP A C 1
ATOM 1027 O O . ASP A 1 139 ? 3.849 6.858 -7.408 1.00 96.69 139 ASP A O 1
ATOM 1031 N N . SER A 1 140 ? 2.089 8.209 -7.772 1.00 96.62 140 SER A N 1
ATOM 1032 C CA . SER A 1 140 ? 1.401 7.891 -6.517 1.00 96.62 140 SER A CA 1
ATOM 1033 C C . SER A 1 140 ? -0.121 7.959 -6.612 1.00 96.62 140 SER A C 1
ATOM 1035 O O . SER A 1 140 ? -0.709 8.674 -7.426 1.00 96.62 140 SER A O 1
ATOM 1037 N N . TYR A 1 141 ? -0.775 7.168 -5.765 1.00 96.75 141 TYR A N 1
ATOM 1038 C CA . TYR A 1 141 ? -2.222 7.099 -5.637 1.00 96.75 141 TYR A CA 1
ATOM 1039 C C . TYR A 1 141 ? -2.604 7.282 -4.171 1.00 96.75 141 TYR A C 1
ATOM 1041 O O . TYR A 1 141 ? -2.136 6.544 -3.307 1.00 96.75 141 TYR A O 1
ATOM 1049 N N . TRP A 1 142 ? -3.444 8.277 -3.891 1.00 95.25 142 TRP A N 1
ATOM 1050 C CA . TRP A 1 142 ? -3.929 8.551 -2.541 1.00 95.25 142 TRP A CA 1
ATOM 1051 C C . TRP A 1 142 ? -5.095 7.641 -2.179 1.00 95.25 142 TRP A C 1
ATOM 1053 O O . TRP A 1 142 ? -6.037 7.475 -2.957 1.00 95.25 142 TRP A O 1
ATOM 1063 N N . ILE A 1 143 ? -5.020 7.083 -0.976 1.00 95.06 143 ILE A N 1
ATOM 1064 C CA . ILE A 1 143 ? -6.000 6.171 -0.407 1.00 95.06 143 ILE A CA 1
ATOM 1065 C C . ILE A 1 143 ? -6.493 6.771 0.908 1.00 95.06 143 ILE A C 1
ATOM 1067 O O . ILE A 1 143 ? -5.701 7.210 1.745 1.00 95.06 143 ILE A O 1
ATOM 1071 N N . THR A 1 144 ? -7.811 6.754 1.076 1.00 95.19 144 THR A N 1
ATOM 1072 C CA . THR A 1 144 ? -8.485 7.059 2.337 1.00 95.19 144 THR A CA 1
ATOM 1073 C C . THR A 1 144 ? -9.104 5.775 2.859 1.00 95.19 144 THR A C 1
ATOM 1075 O O . THR A 1 144 ? -9.733 5.055 2.085 1.00 95.19 144 THR A O 1
ATOM 1078 N N . VAL A 1 145 ? -8.939 5.501 4.152 1.00 96.31 145 VAL A N 1
ATOM 1079 C CA . VAL A 1 145 ? -9.600 4.377 4.825 1.00 96.31 145 VAL A CA 1
ATOM 1080 C C . VAL A 1 145 ? -10.313 4.884 6.065 1.00 96.31 145 VAL A C 1
ATOM 1082 O O . VAL A 1 145 ? -9.695 5.524 6.917 1.00 96.31 145 VAL A O 1
ATOM 1085 N N . ASN A 1 146 ? -11.606 4.600 6.161 1.00 96.44 146 ASN A N 1
ATOM 1086 C CA . ASN A 1 146 ? -12.444 4.950 7.299 1.00 96.44 146 ASN A CA 1
ATOM 1087 C C . ASN A 1 146 ? -12.501 3.791 8.292 1.00 96.44 146 ASN A C 1
ATOM 1089 O O . ASN A 1 146 ? -12.525 2.621 7.911 1.00 96.44 146 ASN A O 1
ATOM 1093 N N . TYR A 1 147 ? -12.556 4.120 9.578 1.00 96.00 147 TYR A N 1
ATOM 1094 C CA . TYR A 1 147 ? -12.647 3.136 10.648 1.00 96.00 147 TYR A CA 1
ATOM 1095 C C . TYR A 1 147 ? -13.561 3.631 11.764 1.00 96.00 147 TYR A C 1
ATOM 1097 O O . TYR A 1 147 ? -13.717 4.834 11.988 1.00 96.00 147 TYR A O 1
ATOM 1105 N N . ALA A 1 148 ? -14.167 2.688 12.478 1.00 95.94 148 ALA A N 1
ATOM 1106 C CA . ALA A 1 148 ? -15.021 2.974 13.616 1.00 95.94 148 ALA A CA 1
ATOM 1107 C C . ALA A 1 148 ? -15.033 1.781 14.590 1.00 95.94 148 ALA A C 1
ATOM 1109 O O . ALA A 1 148 ? -14.815 0.649 14.150 1.00 95.94 148 ALA A O 1
ATOM 1110 N N . PRO A 1 149 ? -15.288 1.991 15.896 1.00 95.12 149 PRO A N 1
ATOM 1111 C CA . PRO A 1 149 ? -15.326 0.905 16.873 1.00 95.12 149 PRO A CA 1
ATOM 1112 C C . PRO A 1 149 ? -16.406 -0.130 16.549 1.00 95.12 149 PRO A C 1
ATOM 1114 O O . PRO A 1 149 ? -17.429 0.189 15.935 1.00 95.12 149 PRO A O 1
ATOM 1117 N N . GLN A 1 150 ? -16.221 -1.368 17.009 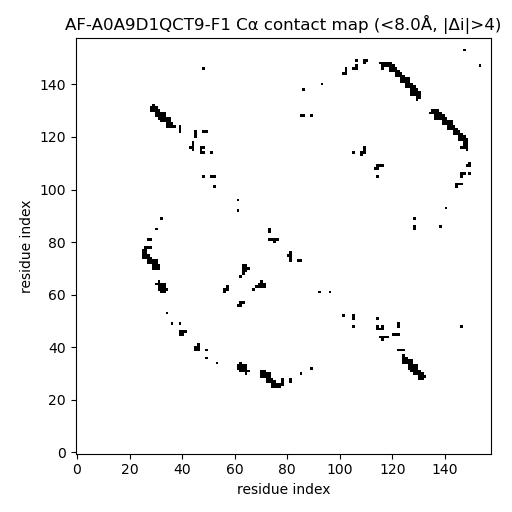1.00 88.75 150 GLN A N 1
ATOM 1118 C CA . GLN A 1 150 ? -17.201 -2.433 16.800 1.00 88.75 150 GLN A CA 1
ATOM 1119 C C . GLN A 1 150 ? -18.594 -2.016 17.304 1.00 88.75 150 GLN A C 1
ATOM 1121 O O . GLN A 1 150 ? -18.750 -1.516 18.416 1.00 88.75 150 GLN A O 1
ATOM 1126 N N . GLY A 1 151 ? -19.621 -2.226 16.476 1.00 78.62 151 GLY A N 1
ATOM 1127 C CA . GLY A 1 151 ? -21.007 -1.892 16.818 1.00 78.62 151 GLY A CA 1
ATOM 1128 C C . GLY A 1 151 ? -21.364 -0.407 16.699 1.00 78.62 151 GLY A C 1
ATOM 1129 O O . GLY A 1 151 ? -22.514 -0.047 16.945 1.00 78.62 151 GLY A O 1
ATOM 1130 N N . SER A 1 152 ? -20.429 0.454 16.290 1.00 75.19 152 SER A N 1
ATOM 1131 C CA . SER A 1 152 ? -20.770 1.812 15.872 1.00 75.19 152 SER A CA 1
ATOM 1132 C C . SER A 1 152 ? -21.426 1.784 14.487 1.00 75.19 152 SER A C 1
ATOM 1134 O O . SER A 1 152 ? -21.004 1.066 13.582 1.00 75.19 152 SER A O 1
ATOM 1136 N N . THR A 1 153 ? -22.504 2.545 14.316 1.00 59.06 153 THR A N 1
ATOM 1137 C CA . THR A 1 153 ? -23.078 2.778 12.991 1.00 59.06 153 THR A CA 1
ATOM 1138 C C . THR A 1 153 ? -22.188 3.779 12.267 1.00 59.06 153 THR A C 1
ATOM 1140 O O . THR A 1 153 ? -22.143 4.946 12.662 1.00 59.06 153 THR A O 1
ATOM 1143 N N . THR A 1 154 ? -21.489 3.354 11.216 1.00 53.94 154 THR A N 1
ATOM 1144 C CA . THR A 1 154 ? -20.873 4.288 10.266 1.00 53.94 154 THR A CA 1
ATOM 1145 C C . THR A 1 154 ? -21.976 5.209 9.737 1.00 53.94 154 THR A C 1
ATOM 1147 O O . THR A 1 154 ? -22.999 4.692 9.275 1.00 53.94 154 THR A O 1
ATOM 1150 N N . PRO A 1 155 ? -21.844 6.547 9.804 1.00 42.81 155 PRO A N 1
ATOM 1151 C CA . PRO A 1 155 ? -22.772 7.421 9.104 1.00 42.81 155 PRO A CA 1
ATOM 1152 C C . PRO A 1 155 ? -22.687 7.064 7.620 1.00 42.81 155 PRO A C 1
ATOM 1154 O O . PRO A 1 155 ? -21.606 7.116 7.033 1.00 42.81 155 PRO A O 1
ATOM 1157 N N . ALA A 1 156 ? -23.802 6.631 7.033 1.00 41.31 156 ALA A N 1
ATOM 1158 C CA . ALA A 1 156 ? -23.897 6.507 5.588 1.00 41.31 156 ALA A CA 1
ATOM 1159 C C . ALA A 1 156 ? -23.576 7.887 5.002 1.00 41.31 156 ALA A C 1
ATOM 1161 O O . ALA A 1 156 ? -24.181 8.871 5.425 1.00 41.31 156 ALA A O 1
ATOM 1162 N N . GLY A 1 157 ? -22.578 7.947 4.120 1.00 42.50 157 GLY A N 1
ATOM 1163 C CA . GLY A 1 157 ? -22.111 9.197 3.531 1.00 42.50 157 GLY A CA 1
ATOM 1164 C C . GLY A 1 157 ? -23.262 10.015 2.947 1.00 42.50 157 GLY A C 1
ATOM 1165 O O . GLY A 1 157 ? -24.108 9.473 2.230 1.00 42.50 157 GLY A O 1
ATOM 1166 N N . GLU A 1 158 ? -23.273 11.301 3.290 1.00 33.62 158 GLU A N 1
ATOM 1167 C CA . GLU A 1 158 ? -23.942 12.353 2.519 1.00 33.62 158 GLU A CA 1
ATOM 1168 C C . GLU A 1 158 ? -23.098 12.730 1.295 1.00 33.62 158 GLU A C 1
ATOM 1170 O O . GLU A 1 158 ? -21.847 12.726 1.410 1.00 33.62 158 GLU A O 1
#

Sequence (158 aa):
MKKKLLACFAVMAAALFGMTGCSEEKPFSIYQLAVDMTGLSTADDPQAVANYVAGWMLNNGYVMSGNAGNPIVIEGADEAANDEQATRLYKNKVSELKNVNLDQVVATAIADGEVTVTTTGSIYFSYGLYKGSTVSLMDSYWITVNYAPQGSTTPAGE

Secondary structure (DSSP, 8-state):
--------------S--S-----PPPPEEEEEEEEE-TT---SHHHHHHHHHHHHHHHHTT--B-GGGT--EEEE-SSHHHHHHHHHHHHHHHHHHHHTS-HHHHHHHHHHTTSS--SS-EEEEEEEEEEETTTTEEEEEEEEEEEE--TT--PPPP-

=== Feature glossary ===
The record interleaves many kinds of information about one protein. Here is each kind framed as the question it answers.

Q: What known structures does this most resemble?
A: Structural nearest neighbors (via Foldseek easy-search vs the PDB). Reported per hit: target PDB id, E-value, and alignment TM-score. A TM-score above ~0.5 is the conventional threshold for 'same fold'.

Q: Where is each backbone atom in 3D?
A: The mmCIF table is the protein's shape written out atom by atom. For each backbone N, Cα, C, and carbonyl O, it records an (x, y, z) coordinate triple in Å plus the residue type, chain letter, and residue number.

Q: What are the backbone torsion angles?
A: The φ/ψ torsion pair specifies the backbone conformation at each residue. φ rotates about the N–Cα bond, ψ about the Cα–C bond. Steric clashes forbid most of the (φ, ψ) plane — the allowed regions (α-helix basin, β-sheet basin, left-handed helix) are the Ramachandran-allowed regions.

Q: Which residues are buried vs exposed?
A: Solvent-accessible surface area (SASA) is the area in Å² traced out by the centre of a 1.4 Å probe sphere (a water molecule) rolled over the protein's van der Waals surface (Shrake–Rupley / Lee–Richards construction). Buried residues have near-zero SASA; fully exposed residues can exceed 200 Å². The total SASA scales roughly with the number of surface residues.

Q: How confident is the AlphaFold model at each residue?
A: pLDDT is the predicted lDDT-Cα score: AlphaFold's confidence that the local environment of each residue (all inter-atomic distances within 15 Å) is correctly placed. It is a per-residue number between 0 and 100, with higher meaning more reliable.

Q: What does the local fold look like, residue by residue?
A: 3Di is Foldseek's structural alphabet. Each residue is assigned one of twenty discrete states based on how its Cα sits relative to its spatial (not sequential) neighbors. Aligning 3Di strings finds structural homologs roughly as well as full 3D superposition, but orders of magnitude faster.

Q: How big and how compact is the whole molecule?
A: Radius of gyration (Rg) is the root-mean-square distance of Cα atoms from their centroid — a single number for overall size and compactness. A globular domain of N residues has Rg ≈ 2.2·N^0.38 Å; an extended or disordered chain has a much larger Rg. The Cα contact count is the number of residue pairs whose Cα atoms are within 8 Å and are more than four positions apart in sequence — a standard proxy for tertiary packing density. The bounding box is the smallest axis-aligned box enclosing all Cα atoms.

Q: Which residues are in helices, strands, or loops?
A: DSSP 8-state secondary structure assigns each residue one of H (α-helix), G (3₁₀-helix), I (π-helix), E (extended β-strand), B (isolated β-bridge), T (hydrogen-bonded turn), S (bend), or '-' (coil). The assignment is computed from backbone hydrogen-bond geometry via the Kabsch–Sander algorithm.

Q: How mobile is each atom in the crystal?
A: Crystallographic B-factors measure how much each atom's electron density is smeared out, in Å². They rise in mobile loops and surface residues and fall in the buried interior. In AlphaFold models this column is repurposed to hold pLDDT instead.

Q: What if only a Cα trace is available?
A: P-SEA three-state annotation labels each residue as helix, strand, or coil based purely on the geometry of the Cα trace. It serves as a fallback when the full backbone (and thus DSSP) is unavailable.

Q: What family and function is it annotated with?
A: Database cross-references. InterPro integrates a dozen domain/family signature databases into unified entries with residue-range hits. GO terms attach function/process/location labels with evidence codes. CATH codes position the fold in a four-level structural taxonomy. Organism is the NCBI-taxonomy species name.

Q: Are the domains correctly placed relative to each other?
A: Predicted Aligned Error (PAE) is an AlphaFold confidence matrix: entry (i, j) is the expected error in the position of residue j, in ångströms, when the prediction is superimposed on the true structure at residue i. Low PAE within a block of residues means that block is internally rigid and well-predicted; high PAE between two blocks means their relative placement is uncertain even if each block individually is confident.

Q: What do the diagnostic plots show?
A: Three diagnostic plots accompany the record. The Cα contact map visualizes the tertiary structure as a 2D adjacency matrix (8 Å cutoff, sequence-local contacts suppressed). The Ramachandran plot shows the distribution of backbone (φ, ψ) torsions, with points in the α and β basins reflecting secondary structure content. The PAE plot shows AlphaFold's inter-residue confidence as a color matrix.

Q: What is the amino-acid chain?
A: Primary structure: the covalent order of the twenty standard amino acids along the backbone. Two proteins with the same sequence will (almost always) fold to the same structure; two with 30% identity often share a fold but not the details.

Q: What do the rendered images show?
A: The six renders are orthographic views along the three Cartesian axes in both directions. Representation (cartoon, sticks, or surface) and color scheme (sequence-rainbow or by-chain) vary across proteins so the training set covers all the common visualization conventions.